Protein AF-A0AAF5PHJ9-F1 (afdb_monomer_lite)

Radius of gyration: 16.01 Å; chains: 1; bounding box: 50×32×39 Å

Foldseek 3Di:
DVVVVVVVVVVQVPQFDPPPPDDDDDDPRVNFDEAADEQVVLQVDQGGKYKYKFFFQDVVQTKTHDPVGIHGAPAEDPPEDCPPPDHRWIWIWIWGNNDPPIYTDYIGTDDPVCSVVVVVVSVVVVVVVVVVVVVVD

Sequence (137 aa):
MVCFILFLTETLSDVGFYEDSGDIDFCTKISMKLYRDDCSSALCRLDGWTCVFARVVSTEPLEVEDAAGRLLLSRIAEDVSTEDVHSDDYCYLLLDTTVRPIRCTRITVVPVEIAPLAHYQLKLVRDLEEKQFSLRL

Structure (mmCIF, N/CA/C/O backbone):
data_AF-A0AAF5PHJ9-F1
#
_entry.id   AF-A0AAF5PHJ9-F1
#
loop_
_atom_site.group_PDB
_atom_site.id
_atom_site.type_symbol
_atom_site.label_atom_id
_atom_site.label_alt_id
_atom_site.label_comp_id
_atom_site.label_asym_id
_atom_site.label_entity_id
_atom_site.label_seq_id
_atom_site.pdbx_PDB_ins_code
_atom_site.Cartn_x
_atom_site.Cartn_y
_atom_site.Cartn_z
_atom_site.occupancy
_atom_site.B_iso_or_equiv
_atom_site.auth_seq_id
_atom_site.auth_comp_id
_atom_site.auth_asym_id
_atom_site.auth_atom_id
_atom_site.pdbx_PDB_model_num
ATOM 1 N N . MET A 1 1 ? -3.806 -17.438 -8.766 1.00 41.66 1 MET A N 1
ATOM 2 C CA . MET A 1 1 ? -2.847 -17.605 -7.646 1.00 41.66 1 MET A CA 1
ATOM 3 C C . MET A 1 1 ? -1.399 -17.234 -8.018 1.00 41.66 1 MET A C 1
ATOM 5 O O . MET A 1 1 ? -0.491 -17.583 -7.279 1.00 41.66 1 MET A O 1
ATOM 9 N N . VAL A 1 2 ? -1.172 -16.526 -9.139 1.00 37.56 2 VAL A N 1
ATOM 10 C CA . VAL A 1 2 ? 0.171 -16.210 -9.673 1.00 37.56 2 VAL A CA 1
ATOM 11 C C . VAL A 1 2 ? 0.546 -14.729 -9.455 1.00 37.56 2 VAL A C 1
ATOM 13 O O . VAL A 1 2 ? 1.714 -14.431 -9.238 1.00 37.56 2 VAL A O 1
ATOM 16 N N . CYS A 1 3 ? -0.429 -13.809 -9.381 1.00 41.88 3 CYS A N 1
ATOM 17 C CA . CYS A 1 3 ? -0.161 -12.370 -9.205 1.00 41.88 3 CYS A CA 1
ATOM 18 C C . CYS A 1 3 ? 0.501 -12.002 -7.869 1.00 41.88 3 CYS A C 1
ATOM 20 O O . CYS A 1 3 ? 1.381 -11.153 -7.848 1.00 41.88 3 CYS A O 1
ATOM 22 N N . PHE A 1 4 ? 0.127 -12.655 -6.764 1.00 45.59 4 PHE A N 1
ATOM 23 C CA . PHE A 1 4 ? 0.683 -12.336 -5.442 1.00 45.59 4 PHE A CA 1
ATOM 24 C C . PHE A 1 4 ? 2.147 -12.766 -5.302 1.00 45.59 4 PHE A C 1
ATOM 26 O O . PHE A 1 4 ? 2.952 -12.072 -4.689 1.00 45.59 4 PHE A O 1
ATOM 33 N N . ILE A 1 5 ? 2.492 -13.918 -5.888 1.00 45.88 5 ILE A N 1
ATOM 34 C CA . ILE A 1 5 ? 3.866 -14.421 -5.882 1.00 45.88 5 ILE A CA 1
ATOM 35 C C . ILE A 1 5 ? 4.717 -13.570 -6.819 1.00 45.88 5 ILE A C 1
ATOM 37 O O . ILE A 1 5 ? 5.782 -13.167 -6.388 1.00 45.88 5 ILE A O 1
ATOM 41 N N . LEU A 1 6 ? 4.238 -13.212 -8.018 1.00 44.22 6 LEU A N 1
ATOM 42 C CA . LEU A 1 6 ? 4.989 -12.340 -8.931 1.00 44.22 6 LEU A CA 1
ATOM 43 C C . LEU A 1 6 ? 5.255 -10.951 -8.342 1.00 44.22 6 LEU A C 1
ATOM 45 O O . LEU A 1 6 ? 6.390 -10.489 -8.401 1.00 44.22 6 LEU A O 1
ATOM 49 N N . PHE A 1 7 ? 4.257 -10.325 -7.705 1.00 46.81 7 PHE A N 1
ATOM 50 C CA . PHE A 1 7 ? 4.446 -9.019 -7.068 1.00 46.81 7 PHE A CA 1
ATOM 51 C C . PHE A 1 7 ? 5.481 -9.086 -5.937 1.00 46.81 7 PHE A C 1
ATOM 53 O O . PHE A 1 7 ? 6.341 -8.214 -5.835 1.00 46.81 7 PHE A O 1
ATOM 60 N N . LEU A 1 8 ? 5.454 -10.149 -5.122 1.00 47.28 8 LEU A N 1
ATOM 61 C CA . LEU A 1 8 ? 6.442 -10.376 -4.063 1.00 47.28 8 LEU A CA 1
ATOM 62 C C . LEU A 1 8 ? 7.822 -10.777 -4.599 1.00 47.28 8 LEU A C 1
ATOM 64 O O . LEU A 1 8 ? 8.820 -10.359 -4.027 1.00 47.28 8 LEU A O 1
ATOM 68 N N . THR A 1 9 ? 7.915 -11.581 -5.659 1.00 45.44 9 THR A N 1
ATOM 69 C CA . THR A 1 9 ? 9.209 -12.011 -6.205 1.00 45.44 9 THR A CA 1
ATOM 70 C C . THR A 1 9 ? 9.901 -10.891 -6.961 1.00 45.44 9 THR A C 1
ATOM 72 O O . THR A 1 9 ? 11.094 -10.732 -6.755 1.00 45.44 9 THR A O 1
ATOM 75 N N . GLU A 1 10 ? 9.177 -10.085 -7.748 1.00 42.53 10 GLU A N 1
ATOM 76 C CA . GLU A 1 10 ? 9.752 -8.907 -8.419 1.00 42.53 10 GLU A CA 1
ATOM 77 C C . GLU A 1 10 ? 10.204 -7.852 -7.405 1.00 42.53 10 GLU A C 1
ATOM 79 O O . GLU A 1 10 ? 11.323 -7.353 -7.486 1.00 42.53 10 GLU A O 1
ATOM 84 N N . THR A 1 11 ? 9.378 -7.541 -6.396 1.00 44.22 11 THR A N 1
ATOM 85 C CA . THR A 1 11 ? 9.772 -6.563 -5.367 1.00 44.22 11 THR A CA 1
ATOM 86 C C . THR A 1 11 ? 10.905 -7.065 -4.475 1.00 44.22 11 THR A C 1
ATOM 88 O O . THR A 1 11 ? 11.679 -6.250 -3.997 1.00 44.22 11 THR A O 1
ATOM 91 N N . LEU A 1 12 ? 11.066 -8.376 -4.266 1.00 42.44 12 LEU A N 1
ATOM 92 C CA . LEU A 1 12 ? 12.206 -8.922 -3.517 1.00 42.44 12 LEU A CA 1
ATOM 93 C C . LEU A 1 12 ? 13.487 -9.047 -4.359 1.00 42.44 12 LEU A C 1
ATOM 95 O O . LEU A 1 12 ? 14.576 -9.044 -3.779 1.00 42.44 12 LEU A O 1
ATOM 99 N N . SER A 1 13 ? 13.396 -9.158 -5.690 1.00 39.78 13 SER A N 1
ATOM 100 C CA . SER A 1 13 ? 14.578 -9.219 -6.559 1.00 39.78 13 SER A CA 1
ATOM 101 C C . SER A 1 13 ? 15.162 -7.847 -6.906 1.00 39.78 13 SER A C 1
ATOM 103 O O . SER A 1 13 ? 16.382 -7.769 -7.041 1.00 39.78 13 SER A O 1
ATOM 105 N N . ASP A 1 14 ? 14.347 -6.784 -6.963 1.00 41.34 14 ASP A N 1
ATOM 106 C CA . ASP A 1 14 ? 14.745 -5.497 -7.569 1.00 41.34 14 ASP A CA 1
ATOM 107 C C . ASP A 1 14 ? 14.933 -4.293 -6.628 1.00 41.34 14 ASP A C 1
ATOM 109 O O . ASP A 1 14 ? 15.253 -3.207 -7.106 1.00 41.34 14 ASP A O 1
ATOM 113 N N . VAL A 1 15 ? 14.869 -4.426 -5.294 1.00 45.62 15 VAL A N 1
ATOM 114 C CA . VAL A 1 15 ? 15.346 -3.330 -4.405 1.00 45.62 15 VAL A CA 1
ATOM 115 C C . VAL A 1 15 ? 16.871 -3.365 -4.246 1.00 45.62 15 VAL A C 1
ATOM 117 O O . VAL A 1 15 ? 17.416 -3.432 -3.144 1.00 45.62 15 VAL A O 1
ATOM 120 N N . GLY A 1 16 ? 17.580 -3.397 -5.369 1.00 39.44 16 GLY A N 1
ATOM 121 C CA . GLY A 1 16 ? 19.013 -3.158 -5.447 1.00 39.44 16 GLY A CA 1
ATOM 122 C C . GLY A 1 16 ? 19.239 -1.883 -6.239 1.00 39.44 16 GLY A C 1
ATOM 123 O O . GLY A 1 16 ? 19.240 -1.921 -7.464 1.00 39.44 16 GLY A O 1
ATOM 124 N N . PHE A 1 17 ? 19.432 -0.754 -5.559 1.00 41.56 17 PHE A N 1
ATOM 125 C CA . PHE A 1 17 ? 19.942 0.434 -6.235 1.00 41.56 17 PHE A CA 1
ATOM 126 C C . PHE A 1 17 ? 21.408 0.191 -6.593 1.00 41.56 17 PHE A C 1
ATOM 128 O O . PHE A 1 17 ? 22.246 0.020 -5.708 1.00 41.56 17 PHE A O 1
ATOM 135 N N . TYR A 1 18 ? 21.711 0.159 -7.888 1.00 40.62 18 TYR A N 1
ATOM 136 C CA . TYR A 1 18 ? 23.070 0.351 -8.377 1.00 40.62 18 TYR A CA 1
ATOM 137 C C . TYR A 1 18 ? 23.333 1.859 -8.388 1.00 40.62 18 TYR A C 1
ATOM 139 O O . TYR A 1 18 ? 22.966 2.544 -9.339 1.00 40.62 18 TYR A O 1
ATOM 147 N N . GLU A 1 19 ? 23.924 2.396 -7.320 1.00 40.03 19 GLU A N 1
ATOM 148 C CA . GLU A 1 19 ? 24.579 3.701 -7.421 1.00 40.03 19 GLU A CA 1
ATOM 149 C C . GLU A 1 19 ? 25.9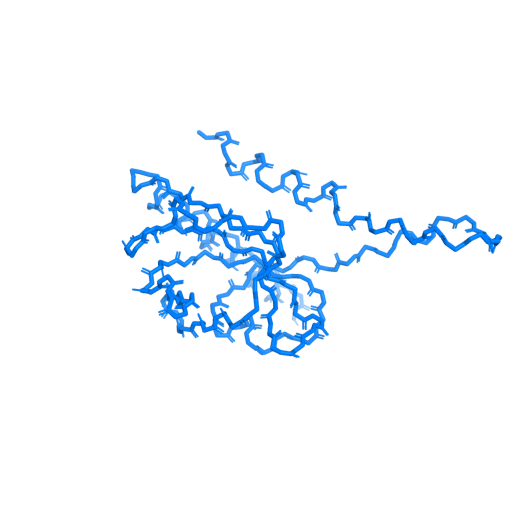15 3.487 -8.138 1.00 40.03 19 GLU A C 1
ATOM 151 O O . GLU A 1 19 ? 26.857 2.920 -7.585 1.00 40.03 19 GLU A O 1
ATOM 156 N N . ASP A 1 20 ? 25.967 3.889 -9.409 1.00 39.34 20 ASP A N 1
ATOM 157 C CA . ASP A 1 20 ? 27.183 3.916 -10.222 1.00 39.34 20 ASP A CA 1
ATOM 158 C C . ASP A 1 20 ? 28.067 5.092 -9.778 1.00 39.34 20 ASP A C 1
ATOM 160 O O . ASP A 1 20 ? 28.179 6.122 -10.441 1.00 39.34 20 ASP A O 1
ATOM 164 N N . SER A 1 21 ? 28.648 4.977 -8.585 1.00 41.19 21 SER A N 1
ATOM 165 C CA . SER A 1 21 ? 29.784 5.798 -8.183 1.00 41.19 21 SER A CA 1
ATOM 166 C C . SER A 1 21 ? 31.047 5.008 -8.496 1.00 41.19 21 SER A C 1
ATOM 168 O O . SER A 1 21 ? 31.428 4.101 -7.752 1.00 41.19 21 SER A O 1
ATOM 170 N N . GLY A 1 22 ? 31.669 5.329 -9.630 1.00 46.69 22 GLY A N 1
ATOM 171 C CA . GLY A 1 22 ? 32.980 4.814 -9.995 1.00 46.69 22 GLY A CA 1
ATOM 172 C C . GLY A 1 22 ? 34.001 5.126 -8.906 1.00 46.69 22 GLY A C 1
ATOM 173 O O . GLY A 1 22 ? 34.413 6.269 -8.763 1.00 46.69 22 GLY A O 1
ATOM 174 N N . ASP A 1 23 ? 34.318 4.120 -8.095 1.00 44.00 23 ASP A N 1
ATOM 175 C CA . ASP A 1 23 ? 35.660 3.685 -7.700 1.00 44.00 23 ASP A CA 1
ATOM 176 C C . ASP A 1 23 ? 35.584 2.849 -6.409 1.00 44.00 23 ASP A C 1
ATOM 178 O O . ASP A 1 23 ? 35.246 3.343 -5.339 1.00 44.00 23 ASP A O 1
ATOM 182 N N . ILE A 1 24 ? 35.988 1.578 -6.540 1.00 43.66 24 ILE A N 1
ATOM 183 C CA . ILE A 1 24 ? 36.527 0.700 -5.485 1.00 43.66 24 ILE A CA 1
ATOM 184 C C . ILE A 1 24 ? 35.552 0.330 -4.343 1.00 43.66 24 ILE A C 1
ATOM 186 O O . ILE A 1 24 ? 35.487 0.990 -3.314 1.00 43.66 24 ILE A O 1
ATOM 190 N N . ASP A 1 25 ? 34.865 -0.809 -4.492 1.00 39.47 25 ASP A N 1
ATOM 191 C CA . ASP A 1 25 ? 34.989 -2.028 -3.657 1.00 39.47 25 ASP A CA 1
ATOM 192 C C . ASP A 1 25 ? 33.687 -2.860 -3.691 1.00 39.47 25 ASP A C 1
ATOM 194 O O . ASP A 1 25 ? 32.574 -2.360 -3.853 1.00 39.47 25 ASP A O 1
ATOM 198 N N . PHE A 1 26 ? 33.843 -4.174 -3.607 1.00 40.53 26 PHE A N 1
ATOM 199 C CA . PHE A 1 26 ? 32.837 -5.206 -3.834 1.00 40.53 26 PHE A CA 1
ATOM 200 C C . PHE A 1 26 ? 31.517 -4.999 -3.054 1.00 40.53 26 PHE A C 1
ATOM 202 O O . PHE A 1 26 ? 31.452 -5.162 -1.840 1.00 40.53 26 PHE A O 1
ATOM 209 N N . CYS A 1 27 ? 30.423 -4.802 -3.797 1.00 40.84 27 CYS A N 1
ATOM 210 C CA . CYS A 1 27 ? 29.100 -5.368 -3.510 1.00 40.84 27 CYS A CA 1
ATOM 211 C C . CYS A 1 27 ? 28.529 -5.118 -2.097 1.00 40.84 27 CYS A C 1
ATOM 213 O O . CYS A 1 27 ? 28.053 -6.046 -1.437 1.00 40.84 27 CYS A O 1
ATOM 215 N N . THR A 1 28 ? 28.473 -3.864 -1.643 1.00 38.12 28 THR A N 1
ATOM 216 C CA . THR A 1 28 ? 27.530 -3.524 -0.567 1.00 38.12 28 THR A CA 1
ATOM 217 C C . THR A 1 28 ? 26.141 -3.426 -1.188 1.00 38.12 28 THR A C 1
ATOM 219 O O . THR A 1 28 ? 25.667 -2.346 -1.520 1.00 38.12 28 THR A O 1
ATOM 222 N N . LYS A 1 29 ? 25.480 -4.571 -1.400 1.00 46.06 29 LYS A N 1
ATOM 223 C CA . LYS A 1 29 ? 24.043 -4.593 -1.687 1.00 46.06 29 LYS A CA 1
ATOM 224 C C . LYS A 1 29 ? 23.364 -3.959 -0.474 1.00 46.06 29 LYS A C 1
ATOM 226 O O . LYS A 1 29 ? 23.191 -4.627 0.546 1.00 46.06 29 LYS A O 1
ATOM 231 N N . ILE A 1 30 ? 23.033 -2.668 -0.548 1.00 46.84 30 ILE A N 1
ATOM 232 C CA . ILE A 1 30 ? 22.189 -2.009 0.447 1.00 46.84 30 ILE A CA 1
ATOM 233 C C . ILE A 1 30 ? 20.816 -2.654 0.284 1.00 46.84 30 ILE A C 1
ATOM 235 O O . ILE A 1 30 ? 19.988 -2.215 -0.505 1.00 46.84 30 ILE A O 1
ATOM 239 N N . SER A 1 31 ? 20.611 -3.779 0.968 1.00 55.41 31 SER A N 1
ATOM 240 C CA . SER A 1 31 ? 19.318 -4.438 1.036 1.00 55.41 31 SER A CA 1
ATOM 241 C C . SER A 1 31 ? 18.413 -3.515 1.837 1.00 55.41 31 SER A C 1
ATOM 243 O O . SER A 1 31 ? 18.378 -3.589 3.068 1.00 55.41 31 SER A O 1
ATOM 245 N N . MET A 1 32 ? 17.718 -2.605 1.156 1.00 64.56 32 MET A N 1
ATOM 246 C CA . MET A 1 32 ? 16.699 -1.801 1.812 1.00 64.56 32 MET A CA 1
ATOM 247 C C . MET A 1 32 ? 15.637 -2.745 2.368 1.00 64.56 32 MET A C 1
ATOM 249 O O . MET A 1 32 ? 15.226 -3.712 1.722 1.00 64.56 32 MET A O 1
ATOM 253 N N . LYS A 1 33 ? 15.231 -2.501 3.612 1.00 80.50 33 LYS A N 1
ATOM 254 C CA . LYS A 1 33 ? 14.207 -3.314 4.260 1.00 80.50 33 LYS A CA 1
ATOM 255 C C . LYS A 1 33 ? 12.867 -3.045 3.587 1.00 80.50 33 LYS A C 1
ATOM 257 O O . LYS A 1 33 ? 12.493 -1.887 3.408 1.00 80.50 33 LYS A O 1
ATOM 262 N N . LEU A 1 34 ? 12.171 -4.123 3.239 1.00 82.88 34 LEU A N 1
ATOM 263 C CA . LEU A 1 34 ? 10.805 -4.091 2.736 1.00 82.88 34 LEU A CA 1
ATOM 264 C C . LEU A 1 34 ? 9.860 -4.550 3.847 1.00 82.88 34 LEU A C 1
ATOM 266 O O . LEU A 1 34 ? 9.949 -5.688 4.310 1.00 82.88 34 LEU A O 1
ATOM 270 N N . TYR A 1 35 ? 8.962 -3.664 4.258 1.00 85.12 35 TYR A N 1
ATOM 271 C CA . TYR A 1 35 ? 7.939 -3.917 5.266 1.00 85.12 35 TYR A CA 1
ATOM 272 C C . TYR A 1 35 ? 6.565 -4.147 4.622 1.00 85.12 35 TYR A C 1
ATOM 274 O O . TYR A 1 35 ? 6.345 -3.831 3.450 1.00 85.12 35 TYR A O 1
ATOM 282 N N . ARG A 1 36 ? 5.637 -4.726 5.389 1.00 86.00 36 ARG A N 1
ATOM 283 C CA . ARG A 1 36 ? 4.245 -4.971 4.981 1.00 86.00 36 ARG A CA 1
ATOM 284 C C . ARG A 1 36 ? 3.302 -4.348 5.998 1.00 86.00 36 ARG A C 1
ATOM 286 O O . ARG A 1 36 ? 2.744 -5.030 6.855 1.00 86.00 36 ARG A O 1
ATOM 293 N N . ASP A 1 37 ? 3.166 -3.038 5.914 1.00 87.81 37 ASP A N 1
ATOM 294 C CA . ASP A 1 37 ? 2.459 -2.260 6.921 1.00 87.81 37 ASP A CA 1
ATOM 295 C C . ASP A 1 37 ? 0.989 -2.011 6.530 1.00 87.81 37 ASP A C 1
ATOM 297 O O . ASP A 1 37 ? 0.545 -2.282 5.410 1.00 87.81 37 ASP A O 1
ATOM 301 N N . ASP A 1 38 ? 0.192 -1.559 7.496 1.00 90.81 38 ASP A N 1
ATOM 302 C CA . ASP A 1 38 ? -1.076 -0.863 7.247 1.00 90.81 38 ASP A CA 1
ATOM 303 C C . ASP A 1 38 ? -0.843 0.638 7.033 1.00 90.81 38 ASP A C 1
ATOM 305 O O . ASP A 1 38 ? 0.269 1.135 7.228 1.00 90.81 38 ASP A O 1
ATOM 309 N N . CYS A 1 39 ? -1.882 1.369 6.622 1.00 92.25 39 CYS A N 1
ATOM 310 C CA . CYS A 1 39 ? -1.794 2.806 6.371 1.00 92.25 39 CYS A CA 1
ATOM 311 C C . CYS A 1 39 ? -1.231 3.571 7.582 1.00 92.25 39 CYS A C 1
ATOM 313 O O . CYS A 1 39 ? -0.365 4.434 7.432 1.00 92.25 39 CYS A O 1
ATOM 315 N N . SER A 1 40 ? -1.678 3.239 8.792 1.00 91.44 40 SER A N 1
ATOM 316 C CA . SER A 1 40 ? -1.232 3.912 10.017 1.00 91.44 40 SER A CA 1
ATOM 317 C C . SER A 1 40 ? 0.237 3.619 10.335 1.00 91.44 40 SER A C 1
ATOM 319 O O . SER A 1 40 ? 1.014 4.529 10.619 1.00 91.44 40 SER A O 1
ATOM 321 N N . SER A 1 41 ? 0.651 2.363 10.212 1.00 90.44 41 SER A N 1
ATOM 322 C CA . SER A 1 41 ? 2.022 1.913 10.448 1.00 90.44 41 SER A CA 1
ATOM 323 C C . SER A 1 41 ? 2.995 2.470 9.403 1.00 90.44 41 SER A C 1
ATOM 325 O O . SER A 1 41 ? 4.100 2.886 9.756 1.00 90.44 41 SER A O 1
ATOM 327 N N . ALA A 1 42 ? 2.573 2.586 8.140 1.00 90.56 42 ALA A N 1
ATOM 328 C CA . ALA A 1 42 ? 3.367 3.195 7.073 1.00 90.56 42 ALA A CA 1
ATOM 329 C C . ALA A 1 42 ? 3.706 4.672 7.354 1.00 90.56 42 ALA A C 1
ATOM 331 O O . ALA A 1 42 ? 4.816 5.116 7.057 1.00 90.56 42 ALA A O 1
ATOM 332 N N . LEU A 1 43 ? 2.798 5.430 7.982 1.00 89.62 43 LEU A N 1
ATOM 333 C CA . LEU A 1 43 ? 3.050 6.824 8.378 1.00 89.62 43 LEU A CA 1
ATOM 334 C C . LEU A 1 43 ? 4.148 6.951 9.448 1.00 89.62 43 LEU A C 1
ATOM 336 O O . LEU A 1 43 ? 4.887 7.942 9.468 1.00 89.62 43 LEU A O 1
ATOM 340 N N . CYS A 1 44 ? 4.279 5.946 10.318 1.00 88.62 44 CYS A N 1
ATOM 341 C CA . CYS A 1 44 ? 5.255 5.922 11.408 1.00 88.62 44 CYS A CA 1
ATOM 342 C C . CYS A 1 44 ? 6.660 5.462 10.978 1.00 88.62 44 CYS A C 1
ATOM 344 O O . CYS A 1 44 ? 7.619 5.688 11.717 1.00 88.62 44 CYS A O 1
ATOM 346 N N . ARG A 1 45 ? 6.810 4.832 9.806 1.00 88.31 45 ARG A N 1
ATOM 347 C CA . ARG A 1 45 ? 8.099 4.319 9.302 1.00 88.31 45 ARG A CA 1
ATOM 348 C C . ARG A 1 45 ? 9.029 5.438 8.858 1.00 88.31 45 ARG A C 1
ATOM 350 O O . ARG A 1 45 ? 8.625 6.280 8.068 1.00 88.31 45 ARG A O 1
ATOM 357 N N . LEU A 1 46 ? 10.282 5.423 9.304 1.00 85.62 46 LEU A N 1
ATOM 358 C CA . LEU A 1 46 ? 11.298 6.415 8.919 1.00 85.62 46 LEU A CA 1
ATOM 359 C C . LEU A 1 46 ? 12.396 5.834 8.014 1.00 85.62 46 LEU A C 1
ATOM 361 O O . LEU A 1 46 ? 13.288 6.566 7.591 1.00 85.62 46 LEU A O 1
ATOM 365 N N . ASP A 1 47 ? 12.355 4.531 7.738 1.00 85.38 47 ASP A N 1
ATOM 366 C CA . ASP A 1 47 ? 13.377 3.804 6.996 1.00 85.38 47 ASP A CA 1
ATOM 367 C C . ASP A 1 47 ? 12.774 2.765 6.049 1.00 85.38 47 ASP A C 1
ATOM 369 O O . ASP A 1 47 ? 11.778 2.109 6.356 1.00 85.38 47 ASP A O 1
ATOM 373 N N . GLY A 1 48 ? 13.447 2.568 4.916 1.00 86.81 48 GLY A N 1
ATOM 374 C CA . GLY A 1 48 ? 13.126 1.523 3.954 1.00 86.81 48 GLY A CA 1
ATOM 375 C C . GLY A 1 48 ? 11.840 1.763 3.170 1.00 86.81 48 GLY A C 1
ATOM 376 O O . GLY A 1 48 ? 11.302 2.874 3.081 1.00 86.81 48 GLY A O 1
ATOM 377 N N . TRP A 1 49 ? 11.375 0.684 2.558 1.00 89.38 49 TRP A N 1
ATOM 378 C CA . TRP A 1 49 ? 10.167 0.656 1.749 1.00 89.38 49 TRP A CA 1
ATOM 379 C C . TRP A 1 49 ? 9.083 -0.120 2.469 1.00 89.38 49 TRP A C 1
ATOM 381 O O . TRP A 1 49 ? 9.361 -1.075 3.192 1.00 89.38 49 TRP A O 1
ATOM 391 N N . THR A 1 50 ? 7.836 0.263 2.249 1.00 90.00 50 THR A N 1
ATOM 392 C CA . THR A 1 50 ? 6.699 -0.467 2.796 1.00 90.00 50 THR A CA 1
ATOM 393 C C . THR A 1 50 ? 5.650 -0.714 1.731 1.00 90.00 50 THR A C 1
ATOM 395 O O . THR A 1 50 ? 5.406 0.129 0.868 1.00 90.00 50 THR A O 1
ATOM 398 N N . CYS A 1 51 ? 5.067 -1.906 1.763 1.00 90.56 51 CYS A N 1
ATOM 399 C CA . CYS A 1 51 ? 3.968 -2.291 0.900 1.00 90.56 51 CYS A CA 1
ATOM 400 C C . CYS A 1 51 ? 2.659 -2.238 1.686 1.00 90.56 51 CYS A C 1
ATOM 402 O O . CYS A 1 51 ? 2.529 -2.903 2.715 1.00 90.56 51 CYS A O 1
ATOM 404 N N . VAL A 1 52 ? 1.694 -1.476 1.176 1.00 91.44 52 VAL A N 1
ATOM 405 C CA . VAL A 1 52 ? 0.364 -1.300 1.768 1.00 91.44 52 VAL A CA 1
ATOM 406 C C . VAL A 1 52 ? -0.686 -1.835 0.801 1.00 91.44 52 VAL A C 1
ATOM 408 O O . VAL A 1 52 ? -0.606 -1.587 -0.400 1.00 91.44 52 VAL A O 1
ATOM 411 N N . PHE A 1 53 ? -1.675 -2.563 1.319 1.00 92.00 53 PHE A N 1
ATOM 412 C CA . PHE A 1 53 ? -2.876 -2.934 0.571 1.00 92.00 53 PHE A CA 1
ATOM 413 C C . PHE A 1 53 ? -4.044 -2.090 1.061 1.00 92.00 53 PHE A C 1
ATOM 415 O O . PHE A 1 53 ? -4.439 -2.211 2.223 1.00 92.00 53 PHE A O 1
ATOM 422 N N . ALA A 1 54 ? -4.590 -1.258 0.187 1.00 94.12 54 ALA A N 1
ATOM 423 C CA . ALA A 1 54 ? -5.619 -0.295 0.548 1.00 94.12 54 ALA A CA 1
ATOM 424 C C . ALA A 1 54 ? -6.617 -0.098 -0.596 1.00 94.12 54 ALA A C 1
ATOM 426 O O . ALA A 1 54 ? -6.353 -0.445 -1.749 1.00 94.12 54 ALA A O 1
ATOM 427 N N . ARG A 1 55 ? -7.780 0.453 -0.259 1.00 95.00 55 ARG A N 1
ATOM 428 C CA . ARG A 1 55 ? -8.794 0.896 -1.212 1.00 95.00 55 ARG A CA 1
ATOM 429 C C . ARG A 1 55 ? -8.554 2.358 -1.569 1.00 95.00 55 ARG A C 1
ATOM 431 O O . ARG A 1 55 ? -8.294 3.169 -0.685 1.00 95.00 55 ARG A O 1
ATOM 438 N N . VAL A 1 56 ? -8.664 2.706 -2.841 1.00 94.81 56 VAL A N 1
ATOM 439 C CA . VAL A 1 56 ? -8.553 4.084 -3.320 1.00 94.81 56 VAL A CA 1
ATOM 440 C C . VAL A 1 56 ? -9.811 4.855 -2.936 1.00 94.81 56 VAL A C 1
ATOM 442 O O . VAL A 1 56 ? -10.928 4.465 -3.266 1.00 94.81 56 VAL A O 1
ATOM 445 N N . VAL A 1 57 ? -9.629 5.962 -2.225 1.00 95.31 57 VAL A N 1
ATOM 446 C CA . VAL A 1 57 ? -10.695 6.899 -1.849 1.00 95.31 57 VAL A CA 1
ATOM 447 C C . VAL A 1 57 ? -10.809 7.997 -2.903 1.00 95.31 57 VAL A C 1
ATOM 449 O O . VAL A 1 57 ? -11.900 8.293 -3.387 1.00 95.31 57 VAL A O 1
ATOM 452 N N . SER A 1 58 ? -9.671 8.571 -3.286 1.00 93.25 58 SER A N 1
ATOM 453 C CA . SER A 1 58 ? -9.558 9.664 -4.251 1.00 93.25 58 SER A CA 1
ATOM 454 C C . SER A 1 58 ? -8.305 9.467 -5.096 1.00 93.25 58 SER A C 1
ATOM 456 O O . SER A 1 58 ? -7.309 8.944 -4.601 1.00 93.25 58 SER A O 1
ATOM 458 N N . THR A 1 59 ? -8.343 9.886 -6.358 1.00 89.38 59 THR A N 1
ATOM 459 C CA . THR A 1 59 ? -7.203 9.823 -7.287 1.00 89.38 59 THR A CA 1
ATOM 460 C C . THR A 1 59 ? -6.477 11.165 -7.410 1.00 89.38 59 THR A C 1
ATOM 462 O O . THR A 1 59 ? -5.280 11.185 -7.679 1.00 89.38 59 THR A O 1
ATOM 465 N N . GLU A 1 60 ? -7.152 12.283 -7.117 1.00 87.44 60 GLU A N 1
ATOM 466 C CA . GLU A 1 60 ? -6.578 13.635 -7.153 1.00 87.44 60 GLU A CA 1
ATOM 467 C C . GLU A 1 60 ? -7.017 14.477 -5.937 1.00 87.44 60 GLU A C 1
ATOM 469 O O . GLU A 1 60 ? -8.123 15.021 -5.924 1.00 87.44 6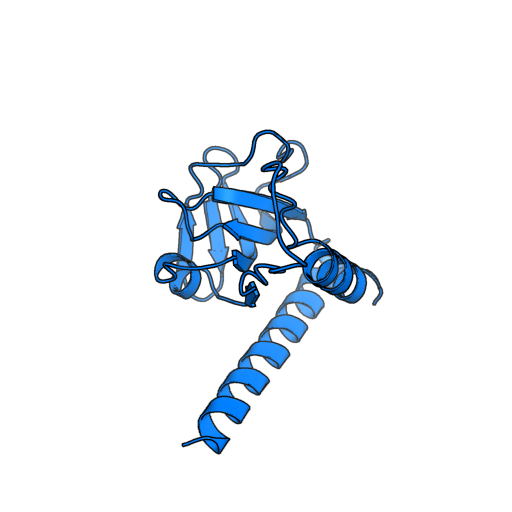0 GLU A O 1
ATOM 474 N N . PRO A 1 61 ? -6.164 14.632 -4.904 1.00 87.69 61 PRO A N 1
ATOM 475 C CA . PRO A 1 61 ? -4.906 13.911 -4.681 1.00 87.69 61 PRO A CA 1
ATOM 476 C C . PRO A 1 61 ? -5.150 12.421 -4.394 1.00 87.69 61 PRO A C 1
ATOM 478 O O . PRO A 1 61 ? -6.239 12.047 -3.950 1.00 87.69 61 PRO A O 1
ATOM 481 N N . LEU A 1 62 ? -4.127 11.586 -4.614 1.00 91.00 62 LEU A N 1
ATOM 482 C CA . LEU A 1 62 ? -4.211 10.155 -4.334 1.00 91.00 62 LEU A CA 1
ATOM 483 C C . LEU A 1 62 ? -4.373 9.927 -2.827 1.00 91.00 62 LEU A C 1
ATOM 485 O O . LEU A 1 62 ? -3.463 10.180 -2.037 1.00 91.00 62 LEU A O 1
ATOM 489 N N . GLU A 1 63 ? -5.537 9.435 -2.432 1.00 95.00 63 GLU A N 1
ATOM 490 C CA . GLU A 1 63 ? -5.874 9.078 -1.061 1.00 95.00 63 GLU A CA 1
ATOM 491 C C . GLU A 1 63 ? -6.323 7.624 -1.038 1.00 95.00 63 GLU A C 1
ATOM 493 O O . GLU A 1 63 ? -7.182 7.213 -1.819 1.00 95.00 63 GLU A O 1
ATOM 498 N N . VAL A 1 64 ? -5.748 6.848 -0.125 1.00 95.06 64 VAL A N 1
ATOM 499 C CA . VAL A 1 64 ? -6.087 5.437 0.062 1.00 95.06 64 VAL A CA 1
ATOM 500 C C . VAL A 1 64 ? -6.463 5.165 1.510 1.00 95.06 64 VAL A C 1
ATOM 502 O O . VAL A 1 64 ? -5.998 5.852 2.422 1.00 95.06 64 VAL A O 1
ATOM 505 N N . GLU A 1 65 ? -7.295 4.156 1.736 1.00 95.69 65 GLU A N 1
ATOM 506 C CA . GLU A 1 65 ? -7.697 3.732 3.072 1.00 95.69 65 GLU A CA 1
ATOM 507 C C . GLU A 1 65 ? -7.663 2.217 3.249 1.00 95.69 65 GLU A C 1
ATOM 509 O O . GLU A 1 65 ? -7.995 1.440 2.350 1.00 95.69 65 GLU A O 1
ATOM 514 N N . ASP A 1 66 ? -7.290 1.796 4.448 1.00 92.19 66 ASP A N 1
ATOM 515 C CA . ASP A 1 66 ? -7.442 0.429 4.916 1.00 92.19 66 ASP A CA 1
ATOM 516 C C . ASP A 1 66 ? -8.192 0.407 6.258 1.00 92.19 66 ASP A C 1
ATOM 518 O O . ASP A 1 66 ? -8.749 1.409 6.707 1.00 92.19 66 ASP A O 1
ATOM 522 N N . ALA A 1 67 ? -8.250 -0.756 6.908 1.00 89.06 67 ALA A N 1
ATOM 523 C CA . ALA A 1 67 ? -8.942 -0.891 8.188 1.00 89.06 67 ALA A CA 1
ATOM 524 C C . ALA A 1 67 ? -8.268 -0.119 9.342 1.00 89.06 67 ALA A C 1
ATOM 526 O O . ALA A 1 67 ? -8.910 0.105 10.368 1.00 89.06 67 ALA A O 1
ATOM 527 N N . ALA A 1 68 ? -6.990 0.249 9.209 1.00 90.94 68 ALA A N 1
ATOM 528 C CA . ALA A 1 68 ? -6.219 0.918 10.251 1.00 90.94 68 ALA A CA 1
ATOM 529 C C . ALA A 1 68 ? -6.200 2.442 10.092 1.00 90.94 68 ALA A C 1
ATOM 531 O O . ALA A 1 68 ? -5.962 3.142 11.079 1.00 90.94 68 ALA A O 1
ATOM 532 N N . GLY A 1 69 ? -6.419 2.971 8.886 1.00 92.50 69 GLY A N 1
ATOM 533 C CA . GLY A 1 69 ? -6.448 4.410 8.664 1.00 92.50 69 GLY A CA 1
ATOM 534 C C . GLY A 1 69 ? -6.438 4.824 7.197 1.00 92.50 69 GLY A C 1
ATOM 535 O O . GLY A 1 69 ? -6.755 4.051 6.297 1.00 92.50 69 GLY A O 1
ATOM 536 N N . ARG A 1 70 ? -6.068 6.088 6.975 1.00 94.38 70 ARG A N 1
ATOM 537 C CA . ARG A 1 70 ? -5.987 6.715 5.653 1.00 94.38 70 ARG A CA 1
ATOM 538 C C . ARG A 1 70 ? -4.595 7.242 5.378 1.00 94.38 70 ARG A C 1
ATOM 540 O O . ARG A 1 70 ? -3.896 7.666 6.298 1.00 94.38 70 ARG A O 1
ATOM 547 N N . LEU A 1 71 ? -4.219 7.253 4.108 1.00 93.56 71 LEU A N 1
ATOM 548 C CA . LEU A 1 71 ? -2.919 7.712 3.655 1.00 93.56 71 LEU A CA 1
ATOM 549 C C . LEU A 1 71 ? -3.094 8.629 2.445 1.00 93.56 71 LEU A C 1
ATOM 551 O O . LEU A 1 71 ? -3.553 8.208 1.385 1.00 93.56 71 LEU A O 1
ATOM 555 N N . LEU A 1 72 ? -2.727 9.896 2.634 1.00 93.31 72 LEU A N 1
ATOM 556 C CA . LEU A 1 72 ? -2.711 10.906 1.583 1.00 93.31 72 LEU A CA 1
ATOM 557 C C . LEU A 1 72 ? -1.328 10.926 0.926 1.00 93.31 72 LEU A C 1
ATOM 559 O O . LEU A 1 72 ? -0.333 11.297 1.556 1.00 93.31 72 LEU A O 1
ATOM 563 N N . LEU A 1 73 ? -1.270 10.547 -0.344 1.00 90.44 73 LEU A N 1
ATOM 564 C CA . LEU A 1 73 ? -0.053 10.462 -1.139 1.00 90.44 73 LEU A CA 1
ATOM 565 C C . LEU A 1 73 ? 0.052 11.682 -2.050 1.00 90.44 73 LEU A C 1
ATOM 567 O O . LEU A 1 73 ? -0.442 11.708 -3.172 1.00 90.44 73 LEU A O 1
ATOM 571 N N . SER A 1 74 ? 0.732 12.713 -1.551 1.00 84.50 74 SER A N 1
ATOM 572 C CA . SER A 1 74 ? 0.989 13.950 -2.300 1.00 84.50 74 SER A CA 1
ATOM 573 C C . SER A 1 74 ? 2.201 13.870 -3.233 1.00 84.50 74 SER A C 1
ATOM 575 O O . SER A 1 74 ? 2.423 14.783 -4.025 1.00 84.50 74 SER A O 1
ATOM 577 N N . ARG A 1 75 ? 3.002 12.800 -3.141 1.00 86.06 75 ARG A N 1
ATOM 578 C CA . ARG A 1 75 ? 4.130 12.526 -4.037 1.00 86.06 75 ARG A CA 1
ATOM 579 C C . ARG A 1 75 ? 3.996 11.145 -4.650 1.00 86.06 75 ARG A C 1
ATOM 581 O O . ARG A 1 75 ? 4.061 10.138 -3.948 1.00 86.06 75 ARG A O 1
ATOM 588 N N . ILE A 1 76 ? 3.887 11.128 -5.967 1.00 87.06 76 ILE A N 1
ATOM 589 C CA . ILE A 1 76 ? 3.886 9.929 -6.796 1.00 87.06 76 ILE A CA 1
ATOM 590 C C . ILE A 1 76 ? 5.128 10.021 -7.685 1.00 87.06 76 ILE A C 1
ATOM 592 O O . ILE A 1 76 ? 5.477 11.115 -8.133 1.00 87.06 76 ILE A O 1
ATOM 596 N N . ALA A 1 77 ? 5.867 8.923 -7.834 1.00 84.75 77 ALA A N 1
ATOM 597 C CA . ALA A 1 77 ? 7.036 8.890 -8.705 1.00 84.75 77 ALA A CA 1
ATOM 598 C C . ALA A 1 77 ? 6.618 9.107 -10.172 1.00 84.75 77 ALA A C 1
ATOM 600 O O . ALA A 1 77 ? 5.520 8.723 -10.566 1.00 84.75 77 ALA A O 1
ATOM 601 N N . GLU A 1 78 ? 7.468 9.770 -10.961 1.00 80.75 78 GLU A N 1
ATOM 602 C CA . GLU A 1 78 ? 7.132 10.229 -12.323 1.00 80.75 78 GLU A CA 1
ATOM 603 C C . GLU A 1 78 ? 6.810 9.079 -13.291 1.00 80.75 78 GLU A C 1
ATOM 605 O O . GLU A 1 78 ? 6.101 9.268 -14.274 1.00 80.75 78 GLU A O 1
ATOM 610 N N . ASP A 1 79 ? 7.317 7.885 -13.000 1.00 80.81 79 ASP A N 1
ATOM 611 C CA . ASP A 1 79 ? 7.126 6.649 -13.751 1.00 80.81 79 ASP A CA 1
ATOM 612 C C . ASP A 1 79 ? 5.854 5.874 -13.363 1.00 80.81 79 ASP A C 1
ATOM 614 O O . ASP A 1 79 ? 5.518 4.870 -13.994 1.00 80.81 79 ASP A O 1
ATOM 618 N N . VAL A 1 80 ? 5.116 6.332 -12.349 1.00 80.56 80 VAL A N 1
ATOM 619 C CA . VAL A 1 80 ? 3.884 5.686 -11.889 1.00 80.56 80 VAL A CA 1
ATOM 620 C C . VAL A 1 80 ? 2.679 6.326 -12.573 1.00 80.56 80 VAL A C 1
ATOM 622 O O . VAL A 1 80 ? 2.251 7.425 -12.219 1.00 80.56 80 VAL A O 1
ATOM 625 N N . SER A 1 81 ? 2.084 5.600 -13.522 1.00 78.19 81 SER A N 1
ATOM 626 C CA . SER A 1 81 ? 0.788 5.979 -14.091 1.00 78.19 81 SER A CA 1
ATOM 627 C C . SER A 1 81 ? -0.340 5.735 -13.084 1.00 78.19 81 SER A C 1
ATOM 629 O O . SER A 1 81 ? -0.431 4.667 -12.477 1.00 78.19 81 SER A O 1
ATOM 631 N N . THR A 1 82 ? -1.208 6.735 -12.925 1.00 81.88 82 THR A N 1
ATOM 632 C CA . THR A 1 82 ? -2.457 6.657 -12.146 1.00 81.88 82 THR A CA 1
ATOM 633 C C . THR A 1 82 ? -3.704 6.706 -13.029 1.00 81.88 82 THR A C 1
ATOM 635 O O . THR A 1 82 ? -4.813 6.738 -12.509 1.00 81.88 82 THR A O 1
ATOM 638 N N . GLU A 1 83 ? -3.540 6.681 -14.356 1.00 82.94 83 GLU A N 1
ATOM 639 C CA . GLU A 1 83 ? -4.636 6.848 -15.324 1.00 82.94 83 GLU A CA 1
ATOM 640 C C . GLU A 1 83 ? -5.699 5.743 -15.212 1.00 82.94 83 GLU A C 1
ATOM 642 O O . GLU A 1 83 ? -6.893 6.016 -15.324 1.00 82.94 83 GLU A O 1
ATOM 647 N N . ASP A 1 84 ? -5.261 4.515 -14.921 1.00 82.62 84 ASP A N 1
ATOM 648 C CA . ASP A 1 84 ? -6.120 3.333 -14.765 1.00 82.62 84 ASP A CA 1
ATOM 649 C C . ASP A 1 84 ? -6.559 3.090 -13.310 1.00 82.62 84 ASP A C 1
ATOM 651 O O . ASP A 1 84 ? -7.122 2.043 -12.993 1.00 82.62 84 ASP A O 1
ATOM 655 N N . VAL A 1 85 ? -6.247 4.013 -12.396 1.00 88.62 85 VAL A N 1
ATOM 656 C CA . VAL A 1 85 ? -6.629 3.906 -10.986 1.00 88.62 85 VAL A CA 1
ATOM 657 C C . VAL A 1 85 ? -7.935 4.660 -10.790 1.00 88.62 85 VAL A C 1
ATOM 659 O O . VAL A 1 85 ? -8.028 5.850 -11.091 1.00 88.62 85 VAL A O 1
ATOM 662 N N . HIS A 1 86 ? -8.946 3.991 -10.248 1.00 91.50 86 HIS A N 1
ATOM 663 C CA . HIS A 1 86 ? -10.244 4.591 -9.974 1.00 91.50 86 HIS A CA 1
ATOM 664 C C . HIS A 1 86 ? -10.577 4.568 -8.484 1.00 91.50 86 HIS A C 1
ATOM 666 O O . HIS A 1 86 ? -10.059 3.768 -7.703 1.00 91.50 86 HIS A O 1
ATOM 672 N N . SER A 1 87 ? -11.463 5.476 -8.070 1.00 92.19 87 SER A N 1
ATOM 673 C CA . SER A 1 87 ? -12.069 5.400 -6.741 1.00 92.19 87 SER A CA 1
ATOM 674 C C . SER A 1 87 ? -12.735 4.037 -6.546 1.00 92.19 87 SER A C 1
ATOM 676 O O . SER A 1 87 ? -13.331 3.496 -7.472 1.00 92.19 87 SER A O 1
ATOM 678 N N . ASP A 1 88 ? -12.642 3.515 -5.325 1.00 92.06 88 ASP A N 1
ATOM 679 C CA . ASP A 1 88 ? -13.088 2.183 -4.903 1.00 92.06 88 ASP A CA 1
ATOM 680 C C . ASP A 1 88 ? -12.242 0.994 -5.377 1.00 92.06 88 ASP A C 1
ATOM 682 O O . ASP A 1 88 ? -12.465 -0.121 -4.892 1.00 92.06 88 ASP A O 1
ATOM 686 N N . ASP A 1 89 ? -11.211 1.209 -6.199 1.00 92.25 89 ASP A N 1
ATOM 687 C CA . ASP A 1 89 ? -10.271 0.144 -6.539 1.00 92.25 89 ASP A CA 1
ATOM 688 C C . ASP A 1 89 ? -9.456 -0.295 -5.324 1.00 92.25 89 ASP A C 1
ATOM 690 O O . ASP A 1 89 ? -9.006 0.511 -4.506 1.00 92.25 89 ASP A O 1
ATOM 694 N N . TYR A 1 90 ? -9.198 -1.596 -5.223 1.00 92.06 90 TYR A N 1
ATOM 695 C CA . TYR A 1 90 ? -8.201 -2.118 -4.297 1.00 92.06 90 TYR A CA 1
ATOM 696 C C . TYR A 1 90 ? -6.838 -2.106 -4.970 1.00 92.06 90 TYR A C 1
ATOM 698 O O . TYR A 1 90 ? -6.716 -2.495 -6.127 1.00 92.06 90 TYR A O 1
ATOM 706 N N . CYS A 1 91 ? -5.791 -1.704 -4.258 1.00 91.44 91 CYS A N 1
ATOM 707 C CA . CYS A 1 91 ? -4.450 -1.671 -4.820 1.00 91.44 91 CYS A CA 1
ATOM 708 C C . CYS A 1 91 ? -3.368 -2.030 -3.803 1.00 91.44 91 CYS A C 1
ATOM 710 O O . CYS A 1 91 ? -3.517 -1.858 -2.591 1.00 91.44 91 CYS A O 1
ATOM 712 N N . TYR A 1 92 ? -2.256 -2.530 -4.336 1.00 90.81 92 TYR A N 1
ATOM 713 C CA . TYR A 1 92 ? -0.975 -2.552 -3.649 1.00 90.81 92 TYR A CA 1
ATOM 714 C C . TYR A 1 92 ? -0.218 -1.271 -3.952 1.00 90.81 92 TYR A C 1
ATOM 716 O O . TYR A 1 92 ? -0.032 -0.920 -5.117 1.00 90.81 92 TYR A O 1
ATOM 724 N N . LEU A 1 93 ? 0.262 -0.614 -2.903 1.00 91.44 93 LEU A N 1
ATOM 725 C CA . LEU A 1 93 ? 1.126 0.550 -2.999 1.00 91.44 93 LEU A CA 1
ATOM 726 C C . LEU A 1 93 ? 2.496 0.191 -2.445 1.00 91.44 93 LEU A C 1
ATOM 728 O O . LEU A 1 93 ? 2.602 -0.281 -1.312 1.00 91.44 93 LEU A O 1
ATOM 732 N N . LEU A 1 94 ? 3.538 0.431 -3.233 1.00 91.69 94 LEU A N 1
ATOM 733 C CA . LEU A 1 94 ? 4.909 0.453 -2.749 1.00 91.69 94 LEU A CA 1
ATOM 734 C C . LEU A 1 94 ? 5.257 1.894 -2.392 1.00 91.69 94 LEU A C 1
ATOM 736 O O . LEU A 1 94 ? 5.144 2.800 -3.220 1.00 91.69 94 LEU A O 1
ATOM 740 N N . LEU A 1 95 ? 5.635 2.098 -1.138 1.00 91.62 95 LEU A N 1
ATOM 741 C CA . LEU A 1 95 ? 5.889 3.406 -0.563 1.00 91.62 95 LEU A CA 1
ATOM 742 C C . LEU A 1 95 ? 7.342 3.495 -0.115 1.00 91.62 95 LEU A C 1
ATOM 744 O O . LEU A 1 95 ? 7.832 2.652 0.637 1.00 91.62 95 LEU A O 1
ATOM 748 N N . ASP A 1 96 ? 8.009 4.559 -0.535 1.00 90.62 96 ASP A N 1
ATOM 749 C CA . ASP A 1 96 ? 9.322 4.938 -0.046 1.00 90.62 96 ASP A CA 1
ATOM 750 C C . ASP A 1 96 ? 9.160 5.838 1.183 1.00 90.62 96 ASP A C 1
ATOM 752 O O . ASP A 1 96 ? 8.721 6.992 1.093 1.00 90.62 96 ASP A O 1
ATOM 756 N N . THR A 1 97 ? 9.496 5.282 2.347 1.00 90.00 97 THR A N 1
ATOM 757 C CA . THR A 1 97 ? 9.355 5.957 3.644 1.00 90.00 97 THR A CA 1
AT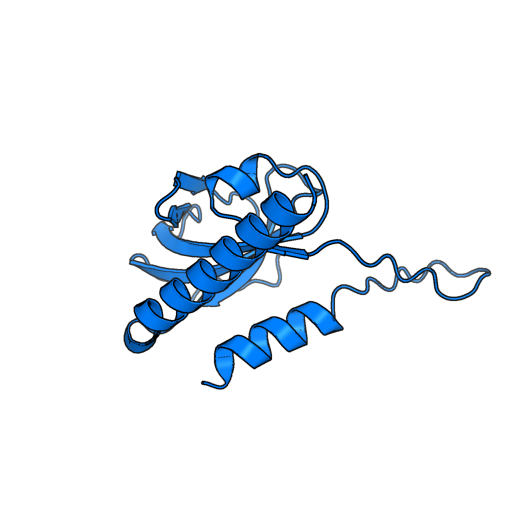OM 758 C C . THR A 1 97 ? 10.627 6.680 4.078 1.00 90.00 97 THR A C 1
ATOM 760 O O . THR A 1 97 ? 10.620 7.339 5.116 1.00 90.00 97 THR A O 1
ATOM 763 N N . THR A 1 98 ? 11.698 6.621 3.280 1.00 88.00 98 THR A N 1
ATOM 764 C CA . THR A 1 98 ? 12.941 7.365 3.546 1.00 88.00 98 THR A CA 1
ATOM 765 C C . THR A 1 98 ? 12.813 8.851 3.202 1.00 88.00 98 THR A C 1
ATOM 767 O O . THR A 1 98 ? 13.553 9.686 3.719 1.00 88.00 98 THR A O 1
ATOM 770 N N . VAL A 1 99 ? 11.830 9.201 2.367 1.00 86.50 99 VAL A N 1
ATOM 771 C CA . VAL A 1 99 ? 11.532 10.573 1.946 1.00 86.50 99 VAL A CA 1
ATOM 772 C C . VAL A 1 99 ? 10.256 11.103 2.609 1.00 86.50 99 VAL A C 1
ATOM 774 O O . VAL A 1 99 ? 9.364 10.347 3.011 1.00 86.50 99 VAL A O 1
ATOM 777 N N . ARG A 1 100 ? 10.165 12.433 2.756 1.00 86.94 100 ARG A N 1
ATOM 778 C CA . ARG A 1 100 ? 8.985 13.126 3.296 1.00 86.94 100 ARG A CA 1
ATOM 779 C C . ARG A 1 100 ? 8.564 14.306 2.405 1.00 86.94 100 ARG A C 1
ATOM 781 O O . ARG A 1 100 ? 9.420 15.131 2.082 1.00 86.94 100 ARG A O 1
ATOM 788 N N . PRO A 1 101 ? 7.273 14.421 2.022 1.00 87.44 101 PRO A N 1
ATOM 789 C CA . PRO A 1 101 ? 6.175 13.467 2.262 1.00 87.44 101 PRO A CA 1
ATOM 790 C C . PRO A 1 101 ? 6.442 12.092 1.622 1.00 87.44 101 PRO A C 1
ATOM 792 O O . PRO A 1 101 ? 7.255 12.006 0.699 1.00 87.44 101 PRO A O 1
ATOM 795 N N . ILE A 1 102 ? 5.820 11.034 2.167 1.00 91.62 102 ILE A N 1
ATOM 796 C CA . ILE A 1 102 ? 6.001 9.646 1.697 1.00 91.62 102 ILE A CA 1
ATOM 797 C C . ILE A 1 102 ? 5.736 9.604 0.193 1.00 91.62 102 ILE A C 1
ATOM 799 O O . ILE A 1 102 ? 4.746 10.166 -0.278 1.00 91.62 102 ILE A O 1
ATOM 803 N N . ARG A 1 103 ? 6.636 8.957 -0.550 1.00 91.75 103 ARG A N 1
ATOM 804 C CA . ARG A 1 103 ? 6.541 8.861 -2.006 1.00 91.75 103 ARG A CA 1
ATOM 805 C C . ARG A 1 103 ? 5.989 7.501 -2.399 1.00 91.75 103 ARG A C 1
ATOM 807 O O . ARG A 1 103 ? 6.545 6.478 -2.011 1.00 91.75 103 ARG A O 1
ATOM 814 N N . CYS A 1 104 ? 4.937 7.491 -3.205 1.00 91.50 104 CYS A N 1
ATOM 815 C CA . CYS A 1 104 ? 4.476 6.278 -3.862 1.00 91.50 104 CYS A CA 1
ATOM 816 C C . CYS A 1 104 ? 5.372 5.972 -5.065 1.00 91.50 104 CYS A C 1
ATOM 818 O O . CYS A 1 104 ? 5.511 6.811 -5.952 1.00 91.50 104 CYS A O 1
ATOM 820 N N . THR A 1 105 ? 6.005 4.801 -5.070 1.00 90.06 105 THR A N 1
ATOM 821 C CA . THR A 1 105 ? 6.942 4.368 -6.119 1.00 90.06 105 THR A CA 1
ATOM 822 C C . THR A 1 105 ? 6.349 3.323 -7.052 1.00 90.06 105 THR A C 1
ATOM 824 O O . THR A 1 105 ? 6.862 3.125 -8.144 1.00 90.06 105 THR A O 1
ATOM 827 N N . ARG A 1 106 ? 5.273 2.641 -6.644 1.00 89.81 106 ARG A N 1
ATOM 828 C CA . ARG A 1 106 ? 4.534 1.708 -7.502 1.00 89.81 106 ARG A CA 1
ATOM 829 C C . ARG A 1 106 ? 3.101 1.584 -7.010 1.00 89.81 106 ARG A C 1
ATOM 831 O O . ARG A 1 106 ? 2.876 1.474 -5.806 1.00 89.81 106 ARG A O 1
ATOM 838 N N . ILE A 1 107 ? 2.158 1.532 -7.944 1.00 90.12 107 ILE A N 1
ATOM 839 C CA . ILE A 1 107 ? 0.756 1.201 -7.682 1.00 90.12 107 ILE A CA 1
ATOM 840 C C . ILE A 1 107 ? 0.404 -0.012 -8.530 1.00 90.12 107 ILE A C 1
ATOM 842 O O . ILE A 1 107 ? 0.854 -0.158 -9.666 1.00 90.12 107 ILE A O 1
ATOM 846 N N . THR A 1 108 ? -0.358 -0.938 -7.969 1.00 90.06 108 THR A N 1
ATOM 847 C CA . THR A 1 108 ? -0.864 -2.095 -8.703 1.00 90.06 108 THR A CA 1
ATOM 848 C C . THR A 1 108 ? -2.296 -2.349 -8.295 1.00 90.06 108 THR A C 1
ATOM 850 O O . THR A 1 108 ? -2.559 -2.780 -7.172 1.00 90.06 108 THR A O 1
ATOM 853 N N . VAL A 1 109 ? -3.212 -2.055 -9.216 1.00 89.75 109 VAL A N 1
ATOM 854 C CA . VAL A 1 109 ? -4.643 -2.299 -9.045 1.00 89.75 109 VAL A CA 1
ATOM 855 C C . VAL A 1 109 ? -4.895 -3.803 -8.979 1.00 89.75 109 VAL A C 1
ATOM 857 O O . VAL A 1 109 ? -4.330 -4.601 -9.730 1.00 89.75 109 VAL A O 1
ATOM 860 N N . VAL A 1 110 ? -5.728 -4.191 -8.026 1.00 87.56 110 VAL A N 1
ATOM 861 C CA . VAL A 1 110 ? -6.123 -5.559 -7.735 1.00 87.56 110 VAL A CA 1
ATOM 862 C C . VAL A 1 110 ? -7.586 -5.708 -8.142 1.00 87.56 110 VAL A C 1
ATOM 864 O O . VAL A 1 110 ? -8.437 -5.027 -7.570 1.00 87.56 110 VAL A O 1
ATOM 867 N N . PRO A 1 111 ? -7.903 -6.614 -9.085 1.00 85.00 111 PRO A N 1
ATOM 868 C CA . PRO A 1 111 ? -9.280 -6.876 -9.480 1.00 85.00 111 PRO A CA 1
ATOM 869 C C . PRO A 1 111 ? -10.168 -7.212 -8.280 1.00 85.00 111 PRO A C 1
ATOM 871 O O . PRO A 1 111 ? -9.770 -7.965 -7.380 1.00 85.00 111 PRO A O 1
ATOM 874 N N . VAL A 1 112 ? -11.387 -6.672 -8.278 1.00 85.56 112 VAL A N 1
ATOM 875 C CA . VAL A 1 112 ? -12.333 -6.786 -7.158 1.00 85.56 112 VAL A CA 1
ATOM 876 C C . VAL A 1 112 ? -12.637 -8.242 -6.794 1.00 85.56 112 VAL A C 1
ATOM 878 O O . VAL A 1 112 ? -12.803 -8.573 -5.620 1.00 85.56 112 VAL A O 1
ATOM 881 N N . GLU A 1 113 ? -12.619 -9.146 -7.773 1.00 85.69 113 GLU A N 1
ATOM 882 C CA . GLU A 1 113 ? -12.890 -10.573 -7.591 1.00 85.69 113 GLU A CA 1
ATOM 883 C C . GLU A 1 113 ? -11.835 -11.261 -6.718 1.00 85.69 113 GLU A C 1
ATOM 885 O O . GLU A 1 113 ? -12.128 -12.257 -6.053 1.00 85.69 113 GLU A O 1
ATOM 890 N N . ILE A 1 114 ? -10.601 -10.742 -6.708 1.00 83.69 114 ILE A N 1
ATOM 891 C CA . ILE A 1 114 ? -9.488 -11.304 -5.935 1.00 83.69 114 ILE A CA 1
ATOM 892 C C . ILE A 1 114 ? -9.113 -10.454 -4.716 1.00 83.69 114 ILE A C 1
ATOM 894 O O . ILE A 1 114 ? -8.282 -10.889 -3.917 1.00 83.69 114 ILE A O 1
ATOM 898 N N . ALA A 1 115 ? -9.741 -9.292 -4.518 1.00 81.62 115 ALA A N 1
ATOM 899 C CA . ALA A 1 115 ? -9.495 -8.433 -3.361 1.00 81.62 115 ALA A CA 1
ATOM 900 C C . ALA A 1 115 ? -9.695 -9.151 -2.003 1.00 81.62 115 ALA A C 1
ATOM 902 O O . ALA A 1 115 ? -8.830 -9.004 -1.133 1.00 81.62 115 ALA A O 1
ATOM 903 N N . PRO A 1 116 ? -10.725 -10.006 -1.797 1.00 84.69 116 PRO A N 1
ATOM 904 C CA . PRO A 1 116 ? -10.867 -10.758 -0.546 1.00 84.69 116 PRO A CA 1
ATOM 905 C C . PRO A 1 116 ? -9.706 -11.726 -0.293 1.00 84.69 116 PRO A C 1
ATOM 907 O O . PRO A 1 116 ? -9.260 -11.888 0.844 1.00 84.69 116 PRO A O 1
ATOM 910 N N . LEU A 1 117 ? -9.192 -12.354 -1.356 1.00 82.88 117 LEU A N 1
ATOM 911 C CA . LEU A 1 117 ? -8.037 -13.246 -1.272 1.00 82.88 117 LEU A CA 1
ATOM 912 C C . LEU A 1 117 ? -6.776 -12.457 -0.913 1.00 82.88 117 LEU A C 1
ATOM 914 O O . LEU A 1 117 ? -6.032 -12.867 -0.025 1.00 82.88 117 LEU A O 1
ATOM 918 N N . ALA A 1 118 ? -6.572 -11.315 -1.566 1.00 79.69 118 ALA A N 1
ATOM 919 C CA . ALA A 1 118 ? -5.444 -10.429 -1.323 1.00 79.69 118 ALA A CA 1
ATOM 920 C C . ALA A 1 118 ? -5.415 -9.929 0.135 1.00 79.69 118 ALA A C 1
ATOM 922 O O . ALA A 1 118 ? -4.388 -10.007 0.816 1.00 79.69 118 ALA A O 1
ATOM 923 N N . HIS A 1 119 ? -6.578 -9.522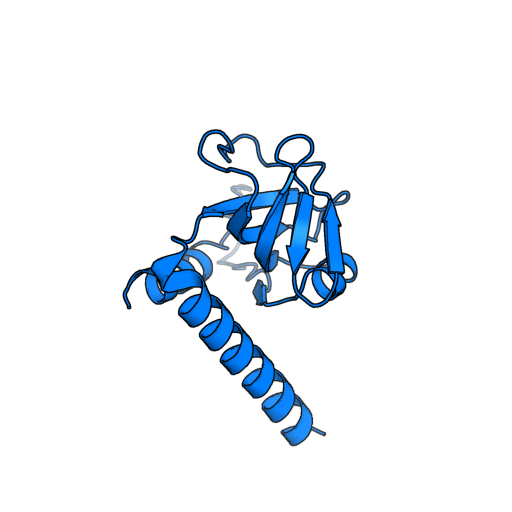 0.648 1.00 79.88 119 HIS A N 1
ATOM 924 C CA . HIS A 1 119 ? -6.757 -9.116 2.039 1.00 79.88 119 HIS A CA 1
ATOM 925 C C . HIS A 1 119 ? -6.466 -10.262 3.020 1.00 79.88 119 HIS A C 1
ATOM 927 O O . HIS A 1 119 ? -5.739 -10.087 4.000 1.00 79.88 119 HIS A O 1
ATOM 933 N N . TYR A 1 120 ? -6.987 -11.462 2.739 1.00 80.38 120 TYR A N 1
ATOM 934 C CA . TYR A 1 120 ? -6.744 -12.649 3.559 1.00 80.38 120 TYR A CA 1
ATOM 935 C C . TYR A 1 120 ? -5.257 -13.028 3.609 1.00 80.38 120 TYR A C 1
ATOM 937 O O . TYR A 1 120 ? -4.729 -13.329 4.679 1.00 80.38 120 TYR A O 1
ATOM 945 N N . GLN A 1 121 ? -4.561 -12.972 2.473 1.00 78.62 121 GLN A N 1
ATOM 946 C CA . GLN A 1 121 ? -3.130 -13.269 2.395 1.00 78.62 121 GLN A CA 1
ATOM 947 C C . GLN A 1 121 ? -2.293 -12.271 3.197 1.00 78.62 121 GLN A C 1
ATOM 949 O O . GLN A 1 121 ? -1.386 -12.686 3.916 1.00 78.62 121 GLN A O 1
ATOM 954 N N . LEU A 1 122 ? -2.615 -10.976 3.131 1.00 75.06 122 LEU A N 1
ATOM 955 C CA . LEU A 1 122 ? -1.917 -9.969 3.927 1.00 75.06 122 LEU A CA 1
ATOM 956 C C . LEU A 1 122 ? -2.126 -10.193 5.428 1.00 75.06 122 LEU A C 1
ATOM 958 O O . LEU A 1 122 ? -1.165 -10.144 6.196 1.00 75.06 122 LEU A O 1
ATOM 962 N N . LYS A 1 123 ? -3.362 -10.507 5.835 1.00 80.50 123 LYS A N 1
ATOM 963 C CA . LYS A 1 123 ? -3.679 -10.840 7.226 1.00 80.50 123 LYS A CA 1
ATOM 964 C C . LYS A 1 123 ? -2.856 -12.028 7.727 1.00 80.50 123 LYS A C 1
ATOM 966 O O . LYS A 1 123 ? -2.265 -11.943 8.795 1.00 80.50 123 LYS A O 1
ATOM 971 N N . LEU A 1 124 ? -2.759 -13.104 6.940 1.00 78.06 124 LEU A N 1
ATOM 972 C CA . LEU A 1 124 ? -1.948 -14.268 7.307 1.00 78.06 124 LEU A CA 1
ATOM 973 C C . LEU A 1 124 ? -0.479 -13.908 7.551 1.00 78.06 124 LEU A C 1
ATOM 975 O O . LEU A 1 124 ? 0.127 -14.439 8.477 1.00 78.06 124 LEU A O 1
ATOM 979 N N . VAL A 1 125 ? 0.099 -13.026 6.732 1.00 74.56 125 VAL A N 1
ATOM 980 C CA . VAL A 1 125 ? 1.495 -12.602 6.903 1.00 74.56 125 VAL A CA 1
ATOM 981 C C . VAL A 1 125 ? 1.669 -11.790 8.186 1.00 74.56 125 VAL A C 1
ATOM 983 O O . VAL A 1 125 ? 2.585 -12.081 8.950 1.00 74.56 125 VAL A O 1
ATOM 986 N N . ARG A 1 126 ? 0.762 -10.848 8.470 1.00 71.62 126 ARG A N 1
ATOM 987 C CA . ARG A 1 126 ? 0.794 -10.056 9.711 1.00 71.62 126 ARG A CA 1
ATOM 988 C C . ARG A 1 126 ? 0.655 -10.936 10.955 1.00 71.62 126 ARG A C 1
ATOM 990 O O . ARG A 1 126 ? 1.488 -10.860 11.851 1.00 71.62 126 ARG A O 1
ATOM 997 N N . ASP A 1 127 ? -0.311 -11.856 10.957 1.00 76.81 127 ASP A N 1
ATOM 998 C CA . ASP A 1 127 ? -0.518 -12.803 12.060 1.00 76.81 127 ASP A CA 1
ATOM 999 C C . ASP A 1 127 ? 0.730 -13.685 12.303 1.00 76.81 127 ASP A C 1
ATOM 1001 O O . ASP A 1 127 ? 1.014 -14.089 13.434 1.00 76.81 127 ASP A O 1
ATOM 1005 N N . LEU A 1 128 ? 1.476 -14.033 11.246 1.00 74.44 128 LEU A N 1
ATOM 1006 C CA . LEU A 1 128 ? 2.723 -14.798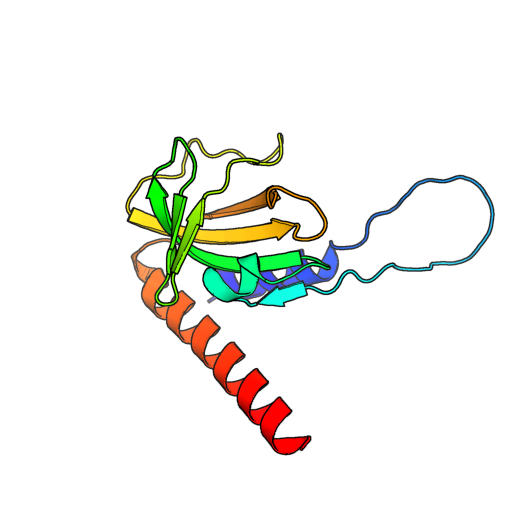 11.356 1.00 74.44 128 LEU A CA 1
ATOM 1007 C C . LEU A 1 128 ? 3.868 -13.957 11.930 1.00 74.44 128 LEU A C 1
ATOM 1009 O O . LEU A 1 128 ? 4.608 -14.457 12.779 1.00 74.44 128 LEU A O 1
ATOM 1013 N N . GLU A 1 129 ? 4.006 -12.704 11.498 1.00 69.12 129 GLU A N 1
ATOM 1014 C CA . GLU A 1 129 ? 5.010 -11.766 12.012 1.00 69.12 129 GLU A CA 1
ATOM 1015 C C . GLU A 1 129 ? 4.776 -11.471 13.508 1.00 69.12 129 GLU A C 1
ATOM 1017 O O . GLU A 1 129 ? 5.717 -11.549 14.303 1.00 69.12 129 GLU A O 1
ATOM 1022 N N . GLU A 1 130 ? 3.523 -11.268 13.929 1.00 68.06 130 GLU A N 1
ATOM 1023 C CA . GLU A 1 130 ? 3.141 -11.088 15.340 1.00 68.06 130 GLU A CA 1
ATOM 1024 C C . GLU A 1 130 ? 3.454 -12.321 16.200 1.00 68.06 130 GLU A C 1
ATOM 1026 O O . GLU A 1 130 ? 4.006 -12.210 17.302 1.00 68.06 130 GLU A O 1
ATOM 1031 N N . LYS A 1 131 ? 3.149 -13.525 15.697 1.00 66.69 131 LYS A N 1
ATOM 1032 C CA . LYS A 1 131 ? 3.480 -14.783 16.389 1.00 66.69 131 LYS A CA 1
ATOM 1033 C C . LYS A 1 131 ? 4.985 -14.986 16.495 1.00 66.69 131 LYS A C 1
ATOM 1035 O O . LYS A 1 131 ? 5.470 -15.421 17.537 1.00 66.69 131 LYS A O 1
ATOM 1040 N N . GLN A 1 132 ? 5.734 -14.672 15.441 1.00 59.47 132 GLN A N 1
ATOM 1041 C CA . GLN A 1 132 ? 7.188 -14.799 15.447 1.00 59.47 132 GLN A CA 1
ATOM 1042 C C . GLN A 1 132 ? 7.843 -13.809 16.416 1.00 59.47 132 GLN A C 1
ATOM 1044 O O . GLN A 1 132 ? 8.819 -14.169 17.072 1.00 59.47 132 GLN A O 1
ATOM 1049 N N . PHE A 1 133 ? 7.304 -12.594 16.540 1.00 56.34 133 PHE A N 1
ATOM 1050 C CA . PHE A 1 133 ? 7.751 -11.617 17.531 1.00 56.34 133 PHE A CA 1
ATOM 1051 C C . PHE A 1 133 ? 7.438 -12.082 18.961 1.00 56.34 133 PHE A C 1
ATOM 1053 O O . PHE A 1 133 ? 8.307 -12.040 19.827 1.00 56.34 133 PHE A O 1
ATOM 1060 N N . SER A 1 134 ? 6.238 -12.626 19.182 1.00 60.09 134 SER A N 1
ATOM 1061 C CA . SER A 1 134 ? 5.797 -13.145 20.487 1.00 60.09 134 SER A CA 1
ATOM 1062 C C . SER A 1 134 ? 6.592 -14.366 20.966 1.00 60.09 134 SER A C 1
ATOM 1064 O O . SER A 1 134 ? 6.719 -14.576 22.163 1.00 60.09 134 SER A O 1
ATOM 1066 N N . LEU A 1 135 ? 7.135 -15.173 20.048 1.00 58.09 135 LEU A N 1
ATOM 1067 C CA . LEU A 1 135 ? 8.002 -16.321 20.360 1.00 58.09 135 LEU A CA 1
ATOM 1068 C C . LEU A 1 135 ? 9.471 -15.936 20.609 1.00 58.09 135 LEU A C 1
ATOM 1070 O O . LEU A 1 135 ? 10.276 -16.799 20.958 1.00 58.09 135 LEU A O 1
ATOM 1074 N N . ARG A 1 136 ? 9.844 -14.677 20.359 1.00 48.56 136 ARG A N 1
ATOM 1075 C CA . ARG A 1 136 ? 11.203 -14.148 20.561 1.00 48.56 136 ARG A CA 1
ATOM 1076 C C . ARG A 1 136 ? 11.336 -13.277 21.816 1.00 48.56 136 ARG A C 1
ATOM 1078 O O . ARG A 1 136 ? 12.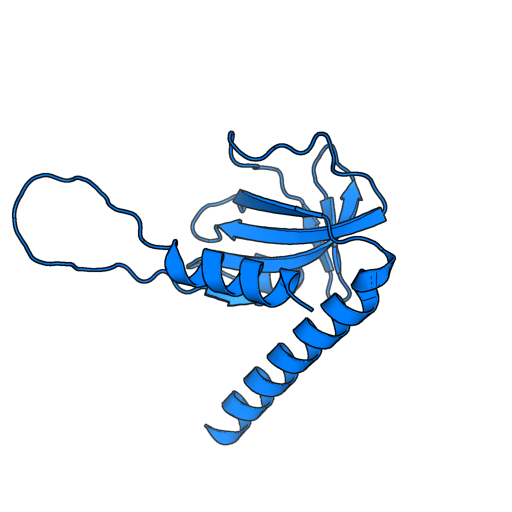445 -12.820 22.090 1.00 48.56 136 ARG A O 1
ATOM 1085 N N . LEU A 1 137 ? 10.236 -13.049 22.533 1.00 43.84 137 LEU A N 1
ATOM 1086 C CA . LEU A 1 137 ? 10.183 -12.434 23.862 1.00 43.84 137 LEU A CA 1
ATOM 1087 C C . LEU A 1 137 ? 10.157 -13.525 24.937 1.00 43.84 137 LEU A C 1
ATOM 1089 O O . LEU A 1 137 ? 10.759 -13.285 26.005 1.00 43.84 137 LEU A O 1
#

pLDDT: mean 75.42, std 19.63, range [37.56, 95.69]

Secondary structure (DSSP, 8-state):
--HHHHHHHHHHHH--------S--S-------EE---HHHHHH--SSEEEEEEEEEEETTEEEE-SS-EEEE-EE-TT---TT--TT-EEEEEEE-SSSSPEEEEEEEE-TTTHHHHHHHHHHHHHHHHHHHHT--

Organism: Wuchereria bancrofti (NCBI:txid6293)